Protein AF-A0A7V4BRW4-F1 (afdb_monomer)

pLDDT: mean 78.05, std 16.44, range [39.47, 94.75]

Mean predicted aligned error: 9.35 Å

Solvent-accessible surface area (backbone atoms only — not comparable to full-atom values): 4821 Å² total; per-residue (Å²): 134,84,64,71,68,57,61,62,59,52,74,75,51,61,43,77,47,39,29,40,38,97,87,50,78,49,77,46,78,32,77,59,90,77,51,74,70,50,52,53,53,49,26,59,75,60,67,24,46,76,49,97,52,97,70,87,89,81,92,81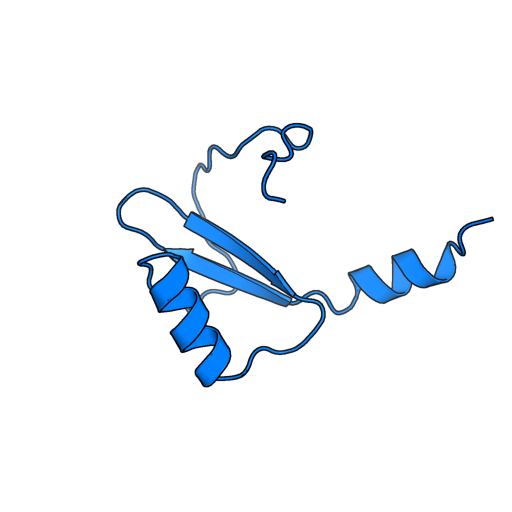,89,73,78,56,96,83,61,70,57,97,86,110

Secondary structure (DSSP, 8-state):
---HHHHHHHTTS-EEEEEE-SS-EEEEEESSPPPHHHHHHHHHHTT-EEE--S---S---PPPTT---TT-

Structure (mmCIF, N/CA/C/O backbone):
data_AF-A0A7V4BRW4-F1
#
_entry.id   AF-A0A7V4BRW4-F1
#
loop_
_atom_site.group_PDB
_atom_site.id
_atom_site.type_symbol
_atom_site.label_atom_id
_atom_site.label_alt_id
_atom_site.label_comp_id
_atom_site.label_asym_id
_atom_site.label_entity_id
_atom_site.label_seq_id
_atom_site.pdbx_PDB_ins_code
_atom_site.Cartn_x
_atom_site.Cartn_y
_atom_site.Cartn_z
_atom_site.occupancy
_atom_site.B_iso_or_equiv
_atom_site.auth_seq_id
_atom_site.auth_comp_id
_atom_site.auth_asym_id
_atom_site.auth_atom_id
_atom_site.pdbx_PDB_model_num
ATOM 1 N N . MET A 1 1 ? 6.794 -13.338 28.974 1.00 39.47 1 MET A N 1
ATOM 2 C CA . MET A 1 1 ? 6.544 -14.530 28.137 1.00 39.47 1 MET A CA 1
ATOM 3 C C . MET A 1 1 ? 5.502 -14.123 27.096 1.00 39.47 1 MET A C 1
ATOM 5 O O . MET A 1 1 ? 4.332 -14.054 27.441 1.00 39.47 1 MET A O 1
ATOM 9 N N . ALA A 1 2 ? 5.914 -13.681 25.903 1.00 44.03 2 ALA A N 1
ATOM 10 C CA . ALA A 1 2 ? 4.969 -13.232 24.875 1.00 44.03 2 ALA A CA 1
ATOM 11 C C . ALA A 1 2 ? 4.179 -14.439 24.342 1.00 44.03 2 ALA A C 1
ATOM 13 O O . ALA A 1 2 ? 4.769 -15.470 24.022 1.00 44.03 2 ALA A O 1
ATOM 14 N N . ASP A 1 3 ? 2.852 -14.330 24.327 1.00 52.66 3 ASP A N 1
ATOM 15 C CA . ASP A 1 3 ? 1.936 -15.424 24.009 1.00 52.66 3 ASP A CA 1
ATOM 16 C C . ASP A 1 3 ? 2.009 -15.788 22.514 1.00 52.66 3 ASP A C 1
ATOM 18 O O . ASP A 1 3 ? 1.601 -15.022 21.639 1.00 52.66 3 ASP A O 1
ATOM 22 N N . ILE A 1 4 ? 2.528 -16.985 22.229 1.00 58.72 4 ILE A N 1
ATOM 23 C CA . ILE A 1 4 ? 2.688 -17.561 20.884 1.00 58.72 4 ILE A CA 1
ATOM 24 C C . ILE A 1 4 ? 1.330 -17.683 20.161 1.00 58.72 4 ILE A C 1
ATOM 26 O O . ILE A 1 4 ? 1.277 -17.674 18.931 1.00 58.72 4 ILE A O 1
ATOM 30 N N . ARG A 1 5 ? 0.212 -17.734 20.899 1.00 52.72 5 ARG A N 1
ATOM 31 C CA . ARG A 1 5 ? -1.138 -17.844 20.326 1.00 52.72 5 ARG A CA 1
ATOM 32 C C . ARG A 1 5 ? -1.592 -16.568 19.617 1.00 52.72 5 ARG A C 1
ATOM 34 O O . ARG A 1 5 ? -2.349 -16.662 18.654 1.00 52.72 5 ARG A O 1
ATOM 41 N N . ASN A 1 6 ? -1.108 -15.397 20.035 1.00 55.53 6 ASN A N 1
ATOM 42 C CA . ASN A 1 6 ? -1.472 -14.127 19.398 1.00 55.53 6 ASN A CA 1
ATOM 43 C C . ASN A 1 6 ? -0.807 -13.950 18.029 1.00 55.53 6 ASN A C 1
ATOM 45 O O . ASN A 1 6 ? -1.445 -13.472 17.095 1.00 55.53 6 ASN A O 1
ATOM 49 N N . PHE A 1 7 ? 0.433 -14.419 17.873 1.00 51.56 7 PHE A N 1
ATOM 50 C CA . PHE A 1 7 ? 1.151 -14.344 16.598 1.00 51.56 7 PHE A CA 1
ATOM 51 C C . PHE A 1 7 ? 0.484 -15.165 15.489 1.00 51.56 7 PHE A C 1
ATOM 53 O O . PHE A 1 7 ? 0.417 -14.722 14.345 1.00 51.56 7 PHE A O 1
ATOM 60 N N . ALA A 1 8 ? -0.040 -16.349 15.817 1.00 53.59 8 ALA A N 1
ATOM 61 C CA . ALA A 1 8 ? -0.714 -17.202 14.840 1.00 53.59 8 ALA A CA 1
ATOM 62 C C . ALA A 1 8 ? -2.082 -16.644 14.409 1.00 53.59 8 ALA A C 1
ATOM 64 O O . ALA A 1 8 ? -2.474 -16.815 13.259 1.00 53.59 8 ALA A O 1
ATOM 65 N N . LYS A 1 9 ? -2.793 -15.962 15.316 1.00 51.81 9 LYS A N 1
ATOM 66 C CA . LYS A 1 9 ? -4.111 -15.377 15.035 1.00 51.81 9 LYS A CA 1
ATOM 67 C C . LYS A 1 9 ? -4.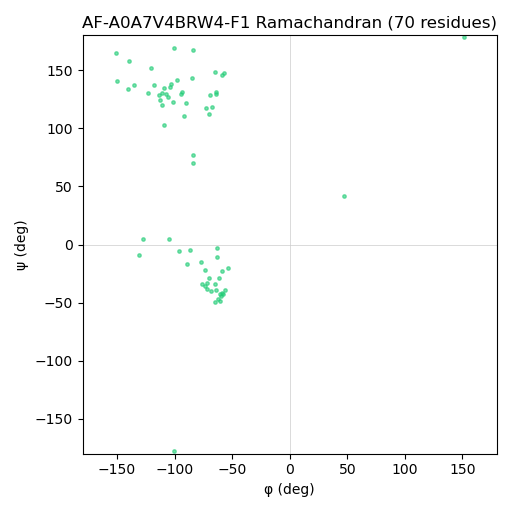012 -14.093 14.205 1.00 51.81 9 LYS A C 1
ATOM 69 O O . LYS A 1 9 ? -4.872 -13.867 13.362 1.00 51.81 9 LYS A O 1
ATOM 74 N N . GLN A 1 10 ? -2.955 -13.302 14.417 1.00 52.72 10 GLN A N 1
ATOM 75 C CA . GLN A 1 10 ? -2.670 -12.079 13.658 1.00 52.72 10 GLN A CA 1
ATOM 76 C C . GLN A 1 10 ? -2.475 -12.381 12.166 1.00 52.72 10 GLN A C 1
ATOM 78 O O . GLN A 1 10 ? -3.177 -11.838 11.323 1.00 52.72 10 GLN A O 1
ATOM 83 N N . LYS A 1 11 ? -1.648 -13.390 11.872 1.00 54.31 11 LYS A N 1
ATOM 84 C CA . LYS A 1 11 ? -1.279 -13.810 10.513 1.00 54.31 11 LYS A CA 1
ATOM 85 C C . LYS A 1 11 ? -2.440 -14.329 9.644 1.00 54.31 11 LYS A C 1
ATOM 87 O O . LYS A 1 11 ? -2.240 -14.597 8.464 1.00 54.31 11 LYS A O 1
ATOM 92 N N . MET A 1 12 ? -3.621 -14.568 10.224 1.00 59.28 12 MET A N 1
ATOM 93 C CA . MET A 1 12 ? -4.796 -15.109 9.521 1.00 59.28 12 MET A CA 1
ATOM 94 C C . MET A 1 12 ? -5.786 -14.028 9.052 1.00 59.28 12 MET A C 1
ATOM 96 O O . MET A 1 12 ? -6.755 -14.377 8.384 1.00 59.28 12 MET A O 1
ATOM 100 N N . LEU A 1 13 ? -5.575 -12.750 9.396 1.00 64.88 13 LEU A N 1
ATOM 101 C CA . LEU A 1 13 ? -6.490 -11.643 9.066 1.00 64.88 13 LEU A CA 1
ATOM 102 C C . LEU A 1 13 ? -5.807 -10.461 8.363 1.00 64.88 13 LEU A C 1
ATOM 104 O O . LEU A 1 13 ? -6.460 -9.449 8.119 1.00 64.88 13 LEU A O 1
ATOM 108 N N . ASP A 1 14 ? -4.522 -10.573 8.035 1.00 76.94 14 ASP A N 1
ATOM 109 C CA . ASP A 1 14 ? -3.790 -9.467 7.427 1.00 76.94 14 ASP A CA 1
ATOM 110 C C . ASP A 1 14 ? -4.233 -9.275 5.962 1.00 76.94 14 ASP A C 1
ATOM 112 O O . ASP A 1 14 ? -4.111 -10.163 5.114 1.00 76.94 14 ASP A O 1
ATOM 116 N N . MET A 1 15 ? -4.804 -8.104 5.679 1.00 88.75 15 MET A N 1
ATOM 117 C CA . MET A 1 15 ? -5.235 -7.668 4.354 1.00 88.75 15 MET A CA 1
ATOM 118 C C . MET A 1 15 ? -4.105 -6.873 3.705 1.00 88.75 15 MET A C 1
ATOM 120 O O . MET A 1 15 ? -3.556 -5.953 4.317 1.00 88.75 15 MET A O 1
ATOM 124 N N . ILE A 1 16 ? -3.777 -7.205 2.457 1.00 90.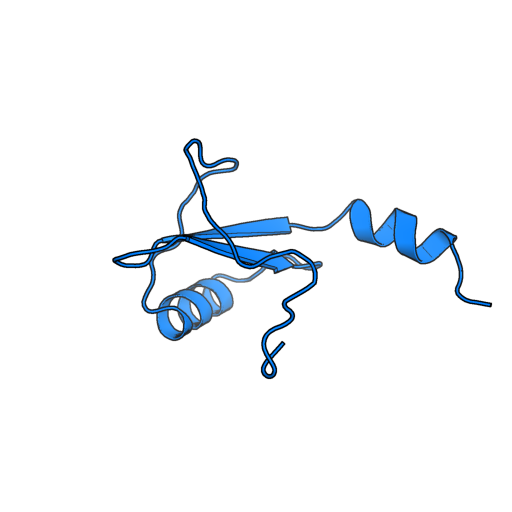06 16 ILE A N 1
ATOM 125 C CA . ILE A 1 16 ? -2.714 -6.543 1.700 1.00 90.06 16 ILE A CA 1
ATOM 126 C C . ILE A 1 16 ? -3.337 -5.632 0.646 1.00 90.06 16 ILE A C 1
ATOM 128 O O . ILE A 1 16 ? -4.148 -6.068 -0.169 1.00 90.06 16 ILE A O 1
ATOM 132 N N . TYR A 1 17 ? -2.923 -4.368 0.643 1.00 91.62 17 TYR A N 1
ATOM 133 C CA . TYR A 1 17 ? -3.328 -3.371 -0.338 1.00 91.62 17 TYR A CA 1
ATOM 134 C C . TYR A 1 17 ? -2.119 -2.879 -1.119 1.00 91.62 17 TYR A C 1
ATOM 136 O O . TYR A 1 17 ? -1.064 -2.588 -0.551 1.00 91.62 17 TYR A O 1
ATOM 144 N N . TYR A 1 18 ? -2.293 -2.738 -2.428 1.00 92.25 18 TYR A N 1
ATOM 145 C CA . TYR A 1 18 ? -1.240 -2.291 -3.325 1.00 92.25 18 TYR A CA 1
ATOM 146 C C . TYR A 1 18 ? -1.523 -0.886 -3.838 1.00 92.25 18 TYR A C 1
ATOM 148 O O . TYR A 1 18 ? -2.626 -0.582 -4.298 1.00 92.25 18 TYR A O 1
ATOM 156 N N . TYR A 1 19 ? -0.495 -0.048 -3.810 1.00 92.94 19 TYR A N 1
ATOM 157 C CA . TYR A 1 19 ? -0.511 1.296 -4.363 1.00 92.94 19 TYR A CA 1
ATOM 158 C C . TYR A 1 19 ? 0.608 1.444 -5.380 1.00 92.94 19 TYR A C 1
ATOM 160 O O . TYR A 1 19 ? 1.762 1.120 -5.105 1.00 92.94 19 TYR A O 1
ATOM 168 N N . GLN A 1 20 ? 0.262 1.955 -6.553 1.00 91.75 20 GLN A N 1
ATOM 169 C CA . GLN A 1 20 ? 1.208 2.287 -7.603 1.00 91.75 20 GLN A CA 1
ATOM 170 C C . GLN A 1 20 ? 1.459 3.794 -7.597 1.00 91.75 20 GLN A C 1
ATOM 172 O O . GLN A 1 20 ? 0.529 4.595 -7.727 1.00 91.75 20 GLN A O 1
ATOM 177 N N . THR A 1 21 ? 2.725 4.167 -7.453 1.00 90.50 21 THR A N 1
ATOM 178 C CA . THR A 1 21 ? 3.216 5.534 -7.663 1.00 90.50 21 THR A CA 1
ATOM 179 C C . THR A 1 21 ? 3.866 5.634 -9.049 1.00 90.50 21 THR A C 1
ATOM 181 O O . THR A 1 21 ? 3.881 4.663 -9.808 1.00 90.50 21 THR A O 1
ATOM 184 N N . GLU A 1 22 ? 4.424 6.793 -9.401 1.00 89.25 22 GLU A N 1
ATOM 185 C CA . GLU A 1 22 ? 5.099 6.984 -10.695 1.00 89.25 22 GLU A CA 1
ATOM 186 C C . GLU A 1 22 ? 6.311 6.059 -10.900 1.00 89.25 22 GLU A C 1
ATOM 188 O O . GLU A 1 22 ? 6.625 5.691 -12.032 1.00 89.25 22 GLU A O 1
ATOM 193 N N . HIS A 1 23 ? 6.987 5.659 -9.819 1.00 86.50 23 HIS A N 1
ATOM 194 C CA . HIS A 1 23 ? 8.267 4.944 -9.902 1.00 86.50 23 HIS A CA 1
ATOM 195 C C . HIS A 1 23 ? 8.343 3.677 -9.049 1.00 86.50 23 HIS A C 1
ATOM 197 O O . HIS A 1 23 ? 9.315 2.929 -9.152 1.00 86.50 23 HIS A O 1
ATOM 203 N N . SER A 1 24 ? 7.358 3.425 -8.189 1.00 88.38 24 SER A N 1
ATOM 204 C CA . SER A 1 24 ? 7.419 2.325 -7.231 1.00 88.38 24 SER A CA 1
ATOM 205 C C . SER A 1 24 ? 6.043 1.787 -6.867 1.00 88.38 24 SER A C 1
ATOM 207 O O . SER A 1 24 ? 5.011 2.424 -7.084 1.00 88.38 24 SER A O 1
ATOM 209 N N . TYR A 1 25 ? 6.053 0.600 -6.268 1.00 89.31 25 TYR A N 1
ATOM 210 C CA . TYR A 1 25 ? 4.889 0.027 -5.614 1.00 89.31 25 TYR A CA 1
ATOM 211 C C . TYR A 1 25 ? 5.048 0.144 -4.104 1.00 89.31 25 TYR A C 1
ATOM 213 O O . TYR A 1 25 ? 6.114 -0.146 -3.559 1.00 89.31 25 TYR A O 1
ATOM 221 N N . ILE A 1 26 ? 3.973 0.553 -3.440 1.00 89.50 26 ILE A N 1
ATOM 222 C CA . ILE A 1 26 ? 3.853 0.590 -1.987 1.00 89.50 26 ILE A CA 1
ATOM 223 C C . ILE A 1 26 ? 2.848 -0.485 -1.589 1.00 89.50 26 ILE A C 1
ATOM 225 O O . ILE A 1 26 ? 1.765 -0.585 -2.167 1.00 89.50 26 ILE A O 1
ATOM 229 N N . VAL A 1 27 ? 3.231 -1.306 -0.614 1.00 90.00 27 VAL A N 1
ATOM 230 C CA . VAL A 1 27 ? 2.409 -2.397 -0.091 1.00 90.00 27 VAL A CA 1
ATOM 231 C C . VAL A 1 27 ? 2.024 -2.043 1.334 1.00 90.00 27 VAL A C 1
ATOM 233 O O . VAL A 1 27 ? 2.896 -1.776 2.158 1.00 90.00 27 VAL A O 1
ATOM 236 N N . VAL A 1 28 ? 0.725 -2.025 1.607 1.00 89.62 28 VAL A N 1
ATOM 237 C CA . VAL A 1 28 ? 0.177 -1.749 2.933 1.00 89.62 28 VAL A CA 1
ATOM 238 C C . VAL A 1 28 ? -0.441 -3.025 3.468 1.00 89.62 28 VAL A C 1
ATOM 240 O O . VAL A 1 28 ? -1.369 -3.566 2.873 1.00 89.62 28 VAL A O 1
ATOM 243 N N . GLU A 1 29 ? 0.074 -3.487 4.598 1.00 88.75 29 GLU A N 1
ATOM 244 C CA . GLU A 1 29 ? -0.528 -4.553 5.387 1.00 88.75 29 GLU A CA 1
ATOM 245 C C . GLU A 1 29 ? -1.407 -3.917 6.465 1.00 88.75 29 GLU A C 1
ATOM 247 O O . GLU A 1 29 ? -0.979 -3.003 7.171 1.00 88.75 29 GLU A O 1
ATOM 252 N N . SER A 1 30 ? -2.651 -4.375 6.576 1.00 88.25 30 SER A N 1
ATOM 253 C CA . SER A 1 30 ? -3.575 -3.925 7.611 1.00 88.25 30 SER A CA 1
ATOM 254 C C . SER A 1 30 ? -4.292 -5.108 8.227 1.00 88.25 30 SER A C 1
ATOM 256 O O . SER A 1 30 ? -4.796 -5.989 7.538 1.00 88.25 30 SER A O 1
ATOM 258 N N . THR A 1 31 ? -4.405 -5.069 9.545 1.00 88.06 31 THR A N 1
ATOM 259 C CA . THR A 1 31 ? -5.128 -6.062 10.342 1.00 88.06 31 THR A CA 1
ATOM 260 C C . THR A 1 31 ? -6.648 -5.866 10.271 1.00 88.06 31 THR A C 1
ATOM 262 O O . THR A 1 31 ? -7.411 -6.754 10.644 1.00 88.06 31 THR A O 1
ATOM 265 N N . ASN A 1 32 ? -7.086 -4.695 9.792 1.00 85.81 32 ASN A N 1
ATOM 266 C CA . ASN A 1 32 ? -8.483 -4.302 9.642 1.00 85.81 32 ASN A CA 1
ATOM 267 C C . ASN A 1 32 ? -8.810 -3.973 8.179 1.00 85.81 32 ASN A C 1
ATOM 269 O O . ASN A 1 32 ? -7.961 -3.474 7.430 1.00 85.81 32 ASN A O 1
ATOM 273 N N . ALA A 1 33 ? -10.075 -4.167 7.803 1.00 86.75 33 ALA A N 1
ATOM 274 C CA . ALA A 1 33 ? -10.596 -3.667 6.538 1.00 86.75 33 ALA A CA 1
ATOM 275 C C . ALA A 1 33 ? -10.558 -2.135 6.521 1.00 86.75 33 ALA A C 1
ATOM 277 O O . ALA A 1 33 ? -11.017 -1.483 7.461 1.00 86.75 33 ALA A O 1
ATOM 278 N N . LEU A 1 34 ? -9.992 -1.577 5.455 1.00 89.00 34 LEU A N 1
ATOM 279 C CA . LEU A 1 34 ? -9.928 -0.136 5.248 1.00 89.00 34 LEU A CA 1
ATOM 280 C C . LEU A 1 34 ? -11.227 0.355 4.602 1.00 89.00 34 LEU A C 1
ATOM 282 O O . LEU A 1 34 ? -11.814 -0.337 3.768 1.00 89.00 34 LEU A O 1
ATOM 286 N N . SER A 1 35 ? -11.675 1.543 5.003 1.00 93.00 35 SER A N 1
ATOM 287 C CA . SER A 1 35 ? -12.841 2.196 4.404 1.00 93.00 35 SER A CA 1
ATOM 288 C C . SER A 1 35 ? -12.469 2.963 3.130 1.00 93.00 35 SER A C 1
ATOM 290 O O . SER A 1 35 ? -11.296 3.248 2.885 1.00 93.00 35 SER A O 1
ATOM 292 N N . ASP A 1 36 ? -13.469 3.381 2.351 1.00 92.19 36 ASP A N 1
ATOM 293 C CA . ASP A 1 36 ? -13.256 4.221 1.161 1.00 92.19 36 ASP A CA 1
ATOM 294 C C . ASP A 1 36 ? -12.516 5.522 1.487 1.00 92.19 36 ASP A C 1
ATOM 296 O O . ASP A 1 36 ? -11.587 5.916 0.783 1.00 92.19 36 ASP A O 1
ATOM 300 N N . THR A 1 37 ? -12.839 6.138 2.625 1.00 94.75 37 THR A N 1
ATOM 301 C CA . THR A 1 37 ? -12.136 7.330 3.109 1.00 94.75 37 THR A CA 1
ATOM 302 C C . THR A 1 37 ? -10.672 7.044 3.451 1.00 94.75 37 THR A C 1
ATOM 304 O O . THR A 1 37 ? -9.813 7.907 3.269 1.00 94.75 37 THR A O 1
ATOM 307 N N . ASP A 1 38 ? -10.353 5.848 3.946 1.00 93.88 38 ASP A N 1
ATOM 308 C CA . ASP A 1 38 ? -8.964 5.466 4.215 1.00 93.88 38 ASP A CA 1
ATOM 309 C C . ASP A 1 38 ? -8.201 5.232 2.913 1.00 93.88 38 ASP A C 1
ATOM 311 O O . ASP A 1 38 ? -7.056 5.670 2.793 1.00 93.88 38 ASP A O 1
ATOM 315 N N . PHE A 1 39 ? -8.843 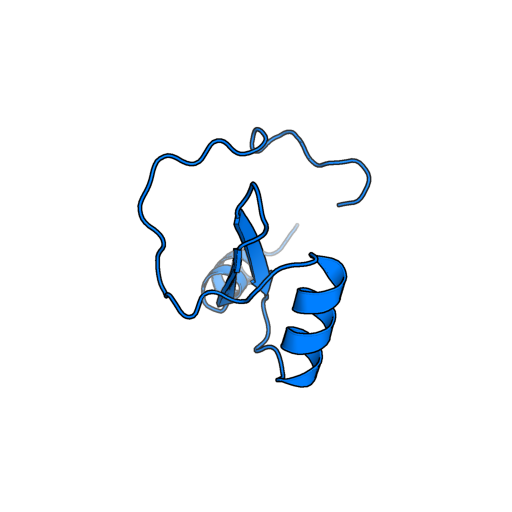4.634 1.905 1.00 92.69 39 PHE A N 1
ATOM 316 C CA . PHE A 1 39 ? -8.242 4.497 0.582 1.00 92.69 39 PHE A CA 1
ATOM 317 C C . PHE A 1 39 ? -7.914 5.856 -0.038 1.00 92.69 39 PHE A C 1
ATOM 319 O O . PHE A 1 39 ? -6.812 6.012 -0.562 1.00 92.69 39 PHE A O 1
ATOM 326 N N . GLU A 1 40 ? -8.807 6.844 0.074 1.00 93.69 40 GLU A N 1
ATOM 327 C CA . GLU A 1 40 ? -8.560 8.213 -0.398 1.00 93.69 40 GLU A CA 1
ATOM 328 C C . GLU A 1 40 ? -7.380 8.874 0.327 1.00 93.69 40 GLU A C 1
ATOM 330 O O . GLU A 1 40 ? -6.483 9.423 -0.319 1.00 93.69 40 GLU A O 1
ATOM 335 N N . LYS A 1 41 ? -7.332 8.777 1.664 1.00 94.19 41 LYS A N 1
ATOM 336 C CA . LYS A 1 41 ? -6.218 9.309 2.468 1.00 94.19 41 LYS A CA 1
ATOM 337 C C . LYS A 1 41 ? -4.886 8.676 2.085 1.00 94.19 41 LYS A C 1
ATOM 339 O O . LYS A 1 41 ? -3.893 9.386 1.957 1.00 94.19 41 LYS A O 1
ATOM 344 N N . LEU A 1 42 ? -4.856 7.357 1.906 1.00 93.88 42 LEU A N 1
ATOM 345 C CA . LEU A 1 42 ? -3.647 6.630 1.524 1.00 93.88 42 LEU A CA 1
ATOM 346 C C . LEU A 1 42 ? -3.220 6.965 0.094 1.00 93.88 42 LEU A C 1
ATOM 348 O O . LEU A 1 42 ? -2.036 7.179 -0.154 1.00 93.88 42 LEU A O 1
ATOM 352 N N . SER A 1 43 ? -4.170 7.092 -0.833 1.00 93.19 43 SER A N 1
ATOM 353 C CA . SER A 1 43 ? -3.883 7.555 -2.191 1.00 93.19 43 SER A CA 1
ATOM 354 C C . SER A 1 43 ? -3.260 8.950 -2.203 1.00 93.19 43 SER A C 1
ATOM 356 O O . SER A 1 43 ? -2.291 9.180 -2.927 1.00 93.19 43 SER A O 1
ATOM 358 N N . TRP A 1 44 ? -3.762 9.861 -1.365 1.00 93.75 44 TRP A N 1
ATOM 359 C CA . TRP A 1 44 ? -3.157 11.177 -1.177 1.00 93.75 44 TRP A CA 1
ATOM 360 C C . TRP A 1 44 ? -1.755 11.083 -0.557 1.00 93.75 44 TRP A C 1
ATOM 362 O O . TRP A 1 44 ? -0.807 11.638 -1.109 1.00 93.75 44 TRP A O 1
ATOM 372 N N . LEU A 1 45 ? -1.603 10.330 0.539 1.00 94.44 45 LEU A N 1
ATOM 373 C CA . LEU A 1 45 ? -0.340 10.178 1.272 1.00 94.44 45 LEU A CA 1
ATOM 374 C C . LEU A 1 45 ? 0.784 9.638 0.383 1.00 94.44 45 LEU A C 1
ATOM 376 O O . LEU A 1 45 ? 1.916 10.112 0.441 1.00 94.44 45 LEU A O 1
ATOM 380 N N . PHE A 1 46 ? 0.470 8.648 -0.445 1.00 92.31 46 PHE A N 1
ATOM 381 C CA . PHE A 1 46 ? 1.438 7.996 -1.317 1.00 92.31 46 PHE A CA 1
ATOM 382 C C . PHE A 1 46 ? 1.625 8.697 -2.658 1.00 92.31 46 PHE A C 1
ATOM 384 O O . PHE A 1 46 ? 2.461 8.258 -3.445 1.00 92.31 46 PHE A O 1
ATOM 391 N N . SER A 1 47 ? 0.849 9.752 -2.943 1.00 92.19 47 SER A N 1
ATOM 392 C CA . SER A 1 47 ? 0.739 10.316 -4.296 1.00 92.19 47 SER A CA 1
ATOM 393 C C . SER A 1 47 ? 0.524 9.209 -5.342 1.00 92.19 47 SER A C 1
ATOM 395 O O . SER A 1 47 ? 1.163 9.181 -6.392 1.00 92.19 47 SER A O 1
ATOM 397 N N . GLY A 1 48 ? -0.330 8.235 -5.005 1.00 90.88 48 GLY A N 1
ATOM 398 C CA . GLY A 1 48 ? -0.418 6.950 -5.693 1.00 90.88 48 GLY A CA 1
ATOM 399 C C . GLY A 1 48 ? -1.849 6.459 -5.871 1.00 90.88 48 GLY A C 1
ATOM 400 O O . GLY A 1 48 ? -2.773 6.845 -5.153 1.00 90.88 48 GLY A O 1
ATOM 401 N N . LYS A 1 49 ? -2.046 5.573 -6.847 1.00 91.81 49 LYS A N 1
ATOM 402 C CA . LYS A 1 49 ? -3.349 4.968 -7.143 1.00 91.81 49 LYS A CA 1
ATOM 403 C C . LYS A 1 49 ? -3.397 3.547 -6.611 1.00 91.81 49 LYS A C 1
AT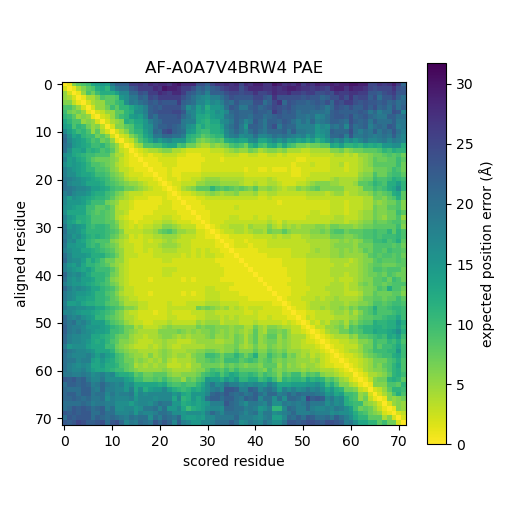OM 405 O O . LYS A 1 49 ? -2.431 2.800 -6.758 1.00 91.81 49 LYS A O 1
ATOM 410 N N . ARG A 1 50 ? -4.523 3.170 -6.009 1.00 91.00 50 ARG A N 1
ATOM 411 C CA . ARG A 1 50 ? -4.752 1.789 -5.584 1.00 91.00 50 ARG A CA 1
ATOM 412 C C . ARG A 1 50 ? -4.793 0.876 -6.811 1.00 91.00 50 ARG A C 1
ATOM 414 O O . ARG A 1 50 ? -5.497 1.170 -7.775 1.00 91.00 50 ARG A O 1
ATOM 421 N N . ALA A 1 51 ? -4.052 -0.223 -6.754 1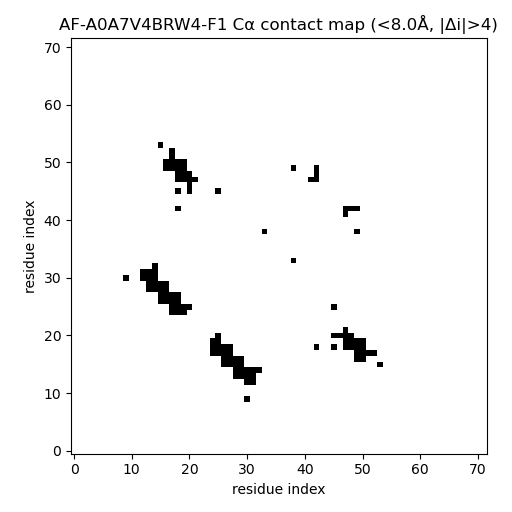.00 87.56 51 ALA A N 1
ATOM 422 C CA . ALA A 1 51 ? -4.177 -1.311 -7.709 1.00 87.56 51 ALA A CA 1
ATOM 423 C C . ALA A 1 51 ? -5.208 -2.307 -7.169 1.00 87.56 51 ALA A C 1
ATOM 425 O O . ALA A 1 51 ? -5.059 -2.821 -6.059 1.00 87.56 51 ALA A O 1
ATOM 426 N N . ASP A 1 52 ? -6.261 -2.559 -7.943 1.00 82.75 52 ASP A N 1
ATOM 427 C CA . ASP A 1 52 ? -7.270 -3.563 -7.609 1.00 82.75 52 ASP A CA 1
ATOM 428 C C . ASP A 1 52 ? -6.790 -4.943 -8.076 1.00 82.75 52 ASP A C 1
ATOM 430 O O . ASP A 1 52 ? -7.218 -5.478 -9.097 1.00 82.75 52 ASP A O 1
ATOM 434 N N . ALA A 1 53 ? -5.770 -5.454 -7.389 1.00 81.62 53 ALA A N 1
ATOM 435 C CA . ALA A 1 53 ? -5.142 -6.728 -7.696 1.00 81.62 53 ALA A CA 1
ATOM 436 C C . ALA A 1 53 ? -4.811 -7.471 -6.401 1.00 81.62 53 ALA A C 1
ATOM 438 O O . ALA A 1 53 ? -4.229 -6.898 -5.484 1.00 81.62 53 ALA A O 1
ATOM 439 N N . GLU A 1 54 ? -5.129 -8.764 -6.345 1.00 80.75 54 GLU A N 1
ATOM 440 C CA . GLU A 1 54 ? -4.737 -9.635 -5.225 1.00 80.75 54 GLU A CA 1
ATOM 441 C C . GLU A 1 54 ? -3.241 -9.980 -5.253 1.00 80.75 54 GLU A C 1
ATOM 443 O O . GLU A 1 54 ? -2.653 -10.343 -4.236 1.00 80.75 54 GLU A O 1
ATOM 448 N N . LYS A 1 55 ? -2.612 -9.873 -6.427 1.00 82.75 55 LYS A N 1
ATOM 449 C CA . LYS A 1 55 ? -1.194 -10.152 -6.643 1.00 82.75 55 LYS A CA 1
ATOM 450 C C . LYS A 1 55 ? -0.665 -9.284 -7.777 1.00 82.75 55 LYS A C 1
ATOM 452 O O . LYS A 1 55 ? -1.324 -9.131 -8.802 1.00 82.75 55 LYS A O 1
ATOM 457 N N . ILE A 1 56 ? 0.555 -8.779 -7.617 1.00 84.44 56 ILE A N 1
ATOM 458 C CA . ILE A 1 56 ? 1.289 -8.090 -8.682 1.00 84.44 56 ILE A CA 1
ATOM 459 C C . ILE A 1 56 ? 2.500 -8.943 -9.058 1.00 84.44 56 ILE A C 1
ATOM 461 O O . ILE A 1 56 ? 3.263 -9.375 -8.192 1.00 84.44 56 ILE A O 1
ATOM 465 N N . GLU A 1 57 ? 2.657 -9.221 -10.349 1.00 85.31 57 GLU A N 1
ATOM 466 C CA . GLU A 1 57 ? 3.775 -10.003 -10.878 1.00 85.31 57 GLU A CA 1
ATOM 467 C C . GLU A 1 57 ? 4.868 -9.085 -11.427 1.00 85.31 57 GLU A C 1
ATOM 469 O O . GLU A 1 57 ? 4.586 -8.048 -12.025 1.00 85.31 57 GLU A O 1
ATOM 474 N N . GLY A 1 58 ? 6.129 -9.460 -11.212 1.00 84.12 58 GLY A N 1
ATOM 475 C CA . GLY A 1 58 ? 7.275 -8.679 -11.663 1.00 84.12 58 GLY A CA 1
ATOM 476 C C . GLY A 1 58 ? 8.503 -8.854 -10.779 1.00 84.12 58 GLY A C 1
ATOM 477 O O . GLY A 1 58 ? 8.485 -9.564 -9.772 1.00 84.12 58 GLY A O 1
ATOM 478 N N . TYR A 1 59 ? 9.585 -8.186 -11.170 1.00 81.94 59 TYR A N 1
ATOM 479 C CA . TYR A 1 59 ? 10.796 -8.088 -10.365 1.00 81.94 59 TYR A CA 1
ATOM 480 C C . TYR A 1 59 ? 10.720 -6.828 -9.507 1.00 81.94 59 TYR A C 1
ATOM 482 O O . TYR A 1 59 ? 10.800 -5.715 -10.023 1.00 81.94 59 TYR A O 1
ATOM 490 N N . PHE A 1 60 ? 10.572 -7.006 -8.196 1.00 83.25 60 PHE A N 1
ATOM 491 C CA . PHE A 1 60 ? 10.509 -5.905 -7.239 1.00 83.25 60 PHE A CA 1
ATOM 492 C C . PHE A 1 60 ? 11.796 -5.853 -6.423 1.00 83.25 60 PHE A C 1
ATOM 494 O O . PHE A 1 60 ? 12.228 -6.860 -5.862 1.00 83.25 60 PHE A O 1
ATOM 501 N N . VAL A 1 61 ? 12.399 -4.669 -6.341 1.00 81.12 61 VAL A N 1
ATOM 502 C CA . VAL A 1 61 ? 13.564 -4.412 -5.490 1.00 81.12 61 VAL A CA 1
ATOM 503 C C . VAL A 1 61 ? 13.105 -3.532 -4.337 1.00 81.12 61 VAL A C 1
AT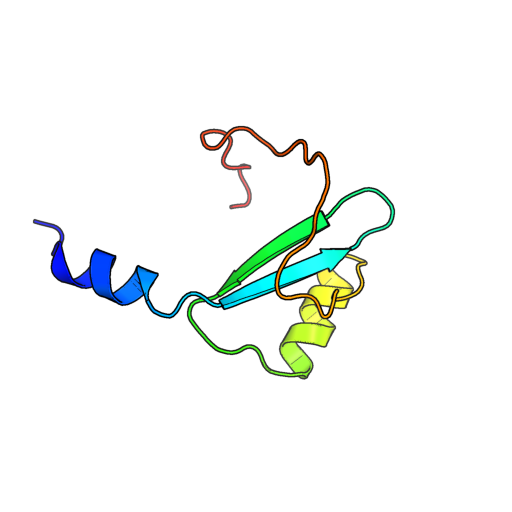OM 505 O O . VAL A 1 61 ? 12.867 -2.341 -4.511 1.00 81.12 61 VAL A O 1
ATOM 508 N N . GLY A 1 62 ? 12.929 -4.145 -3.168 1.00 76.75 62 GLY A N 1
ATOM 509 C CA . GLY A 1 62 ? 12.563 -3.456 -1.934 1.00 76.75 62 GLY A CA 1
ATOM 510 C C . GLY A 1 62 ? 13.763 -3.222 -1.009 1.00 76.75 62 GLY A C 1
ATOM 511 O O . GLY A 1 62 ? 14.836 -3.801 -1.219 1.00 76.75 62 GLY A O 1
ATOM 512 N N . PRO A 1 63 ? 13.596 -2.405 0.045 1.00 71.31 63 PRO A N 1
ATOM 513 C CA . PRO A 1 63 ? 14.561 -2.344 1.136 1.00 7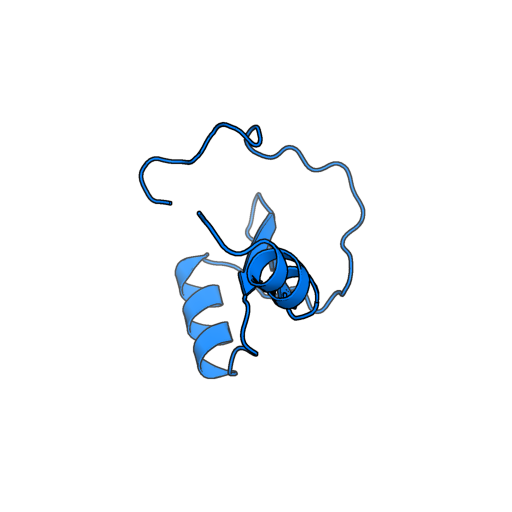1.31 63 PRO A CA 1
ATOM 514 C C . PRO A 1 63 ? 14.743 -3.735 1.761 1.00 71.31 63 PRO A C 1
ATOM 516 O O . PRO A 1 63 ? 13.821 -4.555 1.786 1.00 71.31 63 PRO A O 1
ATOM 519 N N . ARG A 1 64 ? 15.952 -4.032 2.258 1.00 71.12 64 ARG A N 1
ATOM 520 C CA . ARG A 1 64 ? 16.199 -5.299 2.966 1.00 71.12 64 ARG A CA 1
ATOM 521 C C . ARG A 1 64 ? 15.255 -5.384 4.164 1.00 71.12 64 ARG A C 1
ATOM 523 O O . ARG A 1 64 ? 15.008 -4.375 4.806 1.00 71.12 64 ARG A O 1
ATOM 530 N N . ARG A 1 65 ? 14.794 -6.586 4.519 1.00 60.41 65 ARG A N 1
ATOM 531 C CA . ARG A 1 65 ? 13.865 -6.824 5.646 1.00 60.41 65 ARG A CA 1
ATOM 532 C C . ARG A 1 65 ? 14.343 -6.247 6.995 1.00 60.41 65 ARG A C 1
ATOM 534 O O . ARG A 1 65 ? 13.547 -6.059 7.901 1.00 60.41 65 ARG A O 1
ATOM 541 N N . GLU A 1 66 ? 15.643 -5.993 7.122 1.00 55.88 66 GLU A N 1
ATOM 542 C CA . GLU A 1 66 ? 16.306 -5.409 8.297 1.00 55.88 66 GLU A CA 1
ATOM 543 C C . GLU A 1 66 ? 16.365 -3.871 8.259 1.00 55.88 66 GLU A C 1
ATOM 545 O O . GLU A 1 66 ? 16.593 -3.233 9.284 1.00 55.88 66 GLU A O 1
ATOM 550 N N . MET A 1 67 ? 16.161 -3.263 7.087 1.00 56.53 67 MET A N 1
ATOM 551 C CA . MET A 1 67 ? 16.098 -1.816 6.901 1.00 56.53 67 MET A CA 1
ATOM 552 C C . MET A 1 67 ? 14.689 -1.321 7.214 1.00 56.53 67 MET A C 1
ATOM 554 O O . MET A 1 67 ? 13.895 -1.017 6.325 1.00 56.53 67 MET A O 1
ATOM 558 N N . ILE A 1 68 ? 14.403 -1.228 8.507 1.00 57.44 68 ILE A N 1
ATOM 559 C CA . ILE A 1 68 ? 13.330 -0.384 9.021 1.00 57.44 68 ILE A CA 1
ATOM 560 C C . ILE A 1 68 ? 13.774 1.063 8.768 1.00 57.44 68 ILE A C 1
ATOM 562 O O . ILE A 1 68 ? 14.837 1.483 9.232 1.00 57.44 68 ILE A O 1
ATOM 566 N N . THR A 1 69 ? 13.023 1.821 7.970 1.00 58.97 69 THR A N 1
ATOM 567 C CA . THR A 1 69 ? 13.273 3.262 7.854 1.00 58.97 69 THR A CA 1
ATOM 568 C C . THR A 1 69 ? 12.998 3.907 9.217 1.00 58.97 69 THR A C 1
ATOM 570 O O . THR A 1 69 ? 12.120 3.443 9.937 1.00 58.97 69 THR A O 1
ATOM 573 N N . PRO A 1 70 ? 13.696 4.985 9.612 1.00 48.81 70 PRO A N 1
ATOM 574 C CA . PRO A 1 70 ? 13.507 5.599 10.934 1.00 48.81 70 PRO A CA 1
ATOM 575 C C . PRO A 1 70 ? 12.101 6.190 11.170 1.00 48.81 70 PRO A C 1
ATOM 577 O O . PRO A 1 70 ? 11.832 6.690 12.255 1.00 48.81 70 PRO A O 1
ATOM 580 N N . TRP A 1 71 ? 11.224 6.148 10.163 1.00 53.31 71 TRP A N 1
ATOM 581 C CA . TRP A 1 71 ? 9.837 6.617 10.208 1.00 53.31 71 TRP A CA 1
ATOM 582 C C . TRP A 1 71 ? 8.810 5.481 10.291 1.00 53.31 71 TRP A C 1
ATOM 584 O O . TRP A 1 71 ? 7.614 5.750 10.190 1.00 53.31 71 TRP A O 1
ATOM 594 N N . SER A 1 72 ? 9.266 4.232 10.414 1.00 50.50 72 SER A N 1
ATOM 595 C CA . SER A 1 72 ? 8.399 3.065 10.569 1.00 50.50 72 SER A CA 1
ATOM 596 C C . SER A 1 72 ? 8.042 2.778 12.021 1.00 50.50 72 SER A C 1
ATOM 598 O O . SER A 1 72 ? 8.846 3.106 12.922 1.00 50.50 72 SER A O 1
#

Foldseek 3Di:
DPDPVVVVVQVVQWDWWWWDDPPAIDIDTDSDDDDPVRQVVVCVVRVTHTDPDPDDDDDHDDDDPPPDDPVD

Radius of gyration: 14.43 Å; Cα contacts (8 Å, |Δi|>4): 60; chains: 1; bounding box: 30×29×40 Å

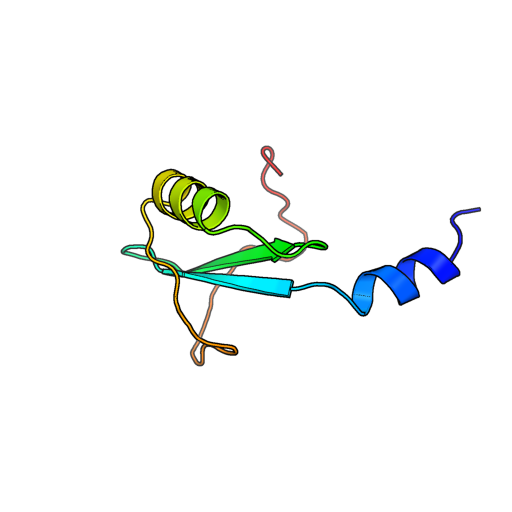Nearest PDB structures (foldseek):
  8wqk-assembly2_G  TM=4.044E-01  e=6.261E+00  Porcine epidemic diarrhea virus
  8ym1-assembly4_E  TM=4.662E-01  e=8.077E+00  Swine acute diarrhea syndrome coronavirus
  6nq3-assembly2_F-2  TM=2.869E-01  e=6.673E+00  Homo sapiens

Sequence (72 aa):
MADIRNFAKQKMLDMIYYYQTEHSYIVVESTNALSDTDFEKLSWLFSGKRADAEKIEGYFVGPRREMITPWS